Protein AF-A0A3C0DY31-F1 (afdb_monomer_lite)

Secondary structure (DSSP, 8-state):
----------------------------------------PPPPPP---------TT------TTTSS--EEEEEEEEE-S--TTPEEEEEEEETTEEEEEEEEE-BTTEEEEEEEEEESEEEEEE-GGGSSEEEEEE-TTS--

Structure (mmCIF, N/CA/C/O backbone):
data_AF-A0A3C0DY31-F1
#
_entry.id   AF-A0A3C0DY31-F1
#
loop_
_atom_site.group_PDB
_atom_site.id
_atom_site.type_symbol
_atom_site.label_atom_id
_atom_site.label_alt_id
_atom_site.label_comp_id
_atom_site.label_asym_id
_atom_site.label_entity_id
_atom_site.label_seq_id
_atom_site.pdbx_PDB_ins_code
_atom_site.Cartn_x
_atom_site.Cartn_y
_atom_site.Cartn_z
_atom_site.occupancy
_atom_site.B_iso_or_equiv
_atom_site.auth_seq_id
_atom_site.auth_comp_id
_atom_site.auth_asym_id
_atom_site.auth_atom_id
_atom_site.pdbx_PDB_model_num
ATOM 1 N N . MET A 1 1 ? -37.124 28.942 17.981 1.00 39.38 1 MET A N 1
ATOM 2 C CA . MET A 1 1 ? -37.074 30.365 17.569 1.00 39.38 1 MET A CA 1
ATOM 3 C C . MET A 1 1 ? -36.073 30.461 16.422 1.00 39.38 1 MET A C 1
ATOM 5 O O . MET A 1 1 ? -34.935 30.084 16.625 1.00 39.38 1 MET A O 1
ATOM 9 N N . LYS A 1 2 ? -36.588 30.524 15.188 1.00 40.25 2 LYS A N 1
ATOM 10 C CA . LYS A 1 2 ? -36.554 31.673 14.251 1.00 40.25 2 LYS A CA 1
ATOM 11 C C . LYS A 1 2 ? -35.273 31.722 13.375 1.00 40.25 2 LYS A C 1
ATOM 13 O O . LYS A 1 2 ? -34.203 32.040 13.865 1.00 40.25 2 LYS A O 1
ATOM 18 N N . HIS A 1 3 ? -35.505 31.353 12.103 1.00 37.03 3 HIS A N 1
ATOM 19 C CA . HIS A 1 3 ? -34.758 31.399 10.818 1.00 37.03 3 HIS A CA 1
ATOM 20 C C . HIS A 1 3 ? -33.985 32.713 10.517 1.00 37.03 3 HIS A C 1
ATOM 22 O O . HIS A 1 3 ? -34.090 33.607 11.356 1.00 37.03 3 HIS A O 1
ATOM 28 N N . PRO A 1 4 ? -33.375 32.960 9.314 1.00 54.97 4 PRO A N 1
ATOM 29 C CA . PRO A 1 4 ? -33.166 32.163 8.065 1.00 54.97 4 PRO A CA 1
ATOM 30 C C . PRO A 1 4 ? -31.700 32.219 7.516 1.00 54.97 4 PRO A C 1
ATOM 32 O O . PRO A 1 4 ? -30.879 32.960 8.035 1.00 54.97 4 PRO A O 1
ATOM 35 N N . MET A 1 5 ? -31.230 31.348 6.606 1.00 59.28 5 MET A N 1
ATOM 36 C CA . MET A 1 5 ? -31.379 31.337 5.126 1.00 59.28 5 MET A CA 1
ATOM 37 C C . MET A 1 5 ? -30.968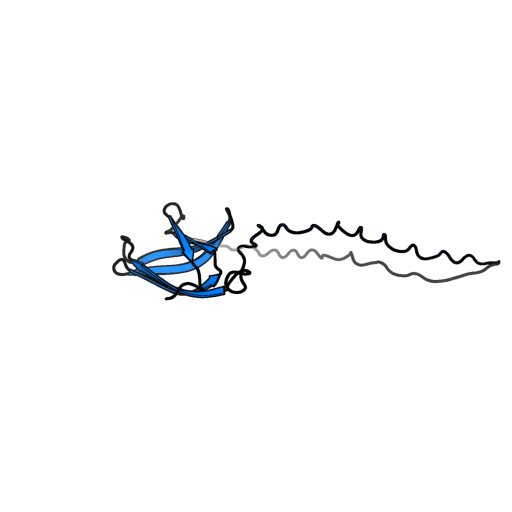 32.651 4.420 1.00 59.28 5 MET A C 1
ATOM 39 O O . MET A 1 5 ? -31.709 33.619 4.509 1.00 59.28 5 MET A O 1
ATOM 43 N N . ILE A 1 6 ? -29.820 32.655 3.717 1.00 53.06 6 ILE A N 1
ATOM 44 C CA . ILE A 1 6 ? -29.327 33.605 2.678 1.00 53.06 6 ILE A CA 1
ATOM 45 C C . ILE A 1 6 ? -27.892 33.133 2.331 1.00 53.06 6 ILE A C 1
ATOM 47 O O . ILE A 1 6 ? -27.148 32.800 3.241 1.00 53.06 6 ILE A O 1
ATOM 51 N N . TRP A 1 7 ? -27.383 33.038 1.103 1.00 45.66 7 TRP A N 1
ATOM 52 C CA . TRP A 1 7 ? -27.892 33.292 -0.241 1.00 45.66 7 TRP A CA 1
ATOM 53 C C . TRP A 1 7 ? -26.802 32.801 -1.210 1.00 45.66 7 TRP A C 1
ATOM 55 O O . TRP A 1 7 ? -25.616 33.054 -1.013 1.00 45.66 7 TRP A O 1
ATOM 65 N N . THR A 1 8 ? -27.213 32.060 -2.232 1.00 53.38 8 THR A N 1
ATOM 66 C CA . THR A 1 8 ? -26.451 31.753 -3.443 1.00 53.38 8 THR A CA 1
ATOM 67 C C . THR A 1 8 ? -25.826 33.012 -4.050 1.00 53.38 8 THR A C 1
ATOM 69 O O . THR A 1 8 ? -26.558 33.945 -4.367 1.00 53.38 8 THR A O 1
ATOM 72 N N . LEU A 1 9 ? -24.520 32.998 -4.337 1.00 50.38 9 LEU A N 1
ATOM 73 C CA . LEU A 1 9 ? -23.939 33.875 -5.355 1.00 50.38 9 LEU A CA 1
ATOM 74 C C . LEU A 1 9 ? -23.151 33.041 -6.372 1.00 50.38 9 LEU A C 1
ATOM 76 O O . LEU A 1 9 ? -22.074 32.522 -6.092 1.00 50.38 9 LEU A O 1
ATOM 80 N N . CYS A 1 10 ? -23.739 32.910 -7.560 1.00 44.28 10 CYS A N 1
ATOM 81 C CA . CYS A 1 10 ? -23.014 32.649 -8.794 1.00 44.28 10 CYS A CA 1
ATOM 82 C C . CYS A 1 10 ? -22.175 33.884 -9.133 1.00 44.28 10 CYS A C 1
ATOM 84 O O . CYS A 1 10 ? -22.738 34.970 -9.256 1.00 44.28 10 CYS A O 1
ATOM 86 N N . THR A 1 11 ? -20.886 33.697 -9.410 1.00 58.84 11 THR A N 1
ATOM 87 C CA . THR A 1 11 ? -20.130 34.629 -10.253 1.00 58.84 11 THR A CA 1
ATOM 88 C C . THR A 1 11 ? -19.335 33.814 -11.262 1.00 58.84 11 THR A C 1
ATOM 90 O O . THR A 1 11 ? -18.297 33.239 -10.946 1.00 58.84 11 THR A O 1
ATOM 93 N N . ALA A 1 12 ? -19.865 33.738 -12.481 1.00 52.62 12 ALA A N 1
ATOM 94 C CA . ALA A 1 12 ? -19.116 33.330 -13.656 1.00 52.62 12 ALA A CA 1
ATOM 95 C C . ALA A 1 12 ? -18.193 34.486 -14.073 1.00 52.62 12 ALA A C 1
ATOM 97 O O . ALA A 1 12 ? -18.655 35.616 -14.223 1.00 52.62 12 ALA A O 1
ATOM 98 N N . ALA A 1 13 ? -16.911 34.202 -14.295 1.00 54.75 13 ALA A N 1
ATOM 99 C CA . ALA A 1 13 ? -16.010 35.075 -15.036 1.00 54.75 13 ALA A CA 1
ATOM 100 C C . ALA A 1 13 ? -15.332 34.239 -16.126 1.00 54.75 13 ALA A C 1
ATOM 102 O O . ALA A 1 13 ? -14.708 33.214 -15.855 1.00 54.75 13 ALA A O 1
ATOM 103 N N . ALA A 1 14 ? -15.559 34.657 -17.367 1.00 52.50 14 ALA A N 1
ATOM 104 C CA . ALA A 1 14 ? -15.170 33.984 -18.591 1.00 52.50 14 ALA A CA 1
ATOM 105 C C . ALA A 1 14 ? -13.647 33.995 -18.798 1.00 52.50 14 ALA A C 1
ATOM 107 O O . ALA A 1 14 ? -13.015 35.047 -18.738 1.00 52.50 14 ALA A O 1
ATOM 108 N N . LEU A 1 15 ? -13.078 32.832 -19.124 1.00 51.72 15 LEU A N 1
ATOM 109 C CA . LEU A 1 15 ? -11.763 32.723 -19.751 1.00 51.72 15 LEU A CA 1
ATOM 110 C C . LEU A 1 15 ? -11.968 32.731 -21.268 1.00 51.72 15 LEU A C 1
ATOM 112 O O . LEU A 1 15 ? -12.360 31.727 -21.859 1.00 51.72 15 LEU A O 1
ATOM 116 N N . ALA A 1 16 ? -11.718 33.875 -21.895 1.00 57.09 16 ALA A N 1
ATOM 117 C CA . ALA A 1 16 ? -11.513 33.971 -23.330 1.00 57.09 16 ALA A CA 1
ATOM 118 C C . ALA A 1 16 ? -10.262 34.814 -23.594 1.00 57.09 16 ALA A C 1
ATOM 120 O O . ALA A 1 16 ? -9.984 35.755 -22.855 1.00 57.09 16 ALA A O 1
ATOM 121 N N . VAL A 1 17 ? -9.597 34.492 -24.707 1.00 53.91 17 VAL A N 1
ATOM 122 C CA . VAL A 1 17 ? -8.438 35.147 -25.341 1.00 53.91 17 VAL A CA 1
ATOM 123 C C . VAL A 1 17 ? -7.092 34.479 -25.031 1.00 53.91 17 VAL A C 1
ATOM 125 O O . VAL A 1 17 ? -6.509 34.644 -23.966 1.00 53.91 17 VAL A O 1
ATOM 128 N N . GLY A 1 18 ? -6.585 33.739 -26.027 1.00 35.16 18 GLY A N 1
ATOM 129 C CA . GLY A 1 18 ? -5.227 33.190 -26.012 1.00 35.16 18 GLY A CA 1
ATOM 130 C C . GLY A 1 18 ? -4.864 32.158 -27.090 1.00 35.16 18 GLY A C 1
ATOM 131 O O . GLY A 1 18 ? -3.845 31.498 -26.951 1.00 35.16 18 GLY A O 1
ATOM 132 N N . CYS A 1 19 ? -5.649 31.983 -28.155 1.00 50.78 19 CYS A N 1
ATOM 133 C CA . CYS A 1 19 ? -5.177 31.366 -29.400 1.00 50.78 19 CYS A CA 1
ATOM 134 C C . CYS A 1 19 ? -5.477 32.347 -30.528 1.00 50.78 19 CYS A C 1
ATOM 136 O O . CYS A 1 19 ? -6.634 32.575 -30.866 1.00 50.78 19 CYS A O 1
ATOM 138 N N . GLY A 1 20 ? -4.432 32.970 -31.061 1.00 35.00 20 GLY A N 1
ATOM 139 C CA . GLY A 1 20 ? -4.557 33.964 -32.114 1.00 35.00 20 GLY A CA 1
ATOM 140 C C . GLY A 1 20 ? -3.217 34.243 -32.772 1.00 35.00 20 GLY A C 1
ATOM 141 O O . GLY A 1 20 ? -2.668 35.318 -32.589 1.00 35.00 20 GLY A O 1
ATOM 142 N N . ASN A 1 21 ? -2.709 33.290 -33.557 1.00 46.94 21 ASN A N 1
ATOM 143 C CA . ASN A 1 21 ? -1.914 33.638 -34.734 1.00 46.94 21 ASN A CA 1
ATOM 144 C C . ASN A 1 21 ? -2.873 33.594 -35.928 1.00 46.94 21 ASN A C 1
ATOM 146 O O . ASN A 1 21 ? -2.983 32.588 -36.628 1.00 46.94 21 ASN A O 1
ATOM 150 N N . ALA A 1 22 ? -3.647 34.670 -36.079 1.00 40.47 22 ALA A N 1
ATOM 151 C CA . ALA A 1 22 ? -4.489 34.890 -37.240 1.00 40.47 22 ALA A CA 1
ATOM 152 C C . ALA A 1 22 ? -3.642 35.521 -38.350 1.00 40.47 22 ALA A C 1
ATOM 154 O O . ALA A 1 22 ? -2.997 36.548 -38.167 1.00 40.47 22 ALA A O 1
ATOM 155 N N . SER A 1 23 ? -3.638 34.831 -39.484 1.00 49.25 23 SER A N 1
ATOM 156 C CA . SER A 1 23 ? -3.155 35.282 -40.782 1.00 49.25 23 SER A CA 1
ATOM 157 C C . SER A 1 23 ? -3.966 36.486 -41.268 1.00 49.25 23 SER A C 1
ATOM 159 O O . SER A 1 23 ? -5.191 36.406 -41.310 1.00 49.25 23 SER A O 1
ATOM 161 N N . GLU A 1 24 ? -3.294 37.535 -41.744 1.00 37.56 24 GLU A N 1
ATOM 162 C CA . GLU A 1 24 ? -3.902 38.624 -42.519 1.00 37.56 24 GLU A CA 1
ATOM 163 C C . GLU A 1 24 ? -3.247 38.721 -43.913 1.00 37.56 24 GLU A C 1
ATOM 165 O O . GLU A 1 24 ? -2.029 38.827 -44.045 1.00 37.56 24 GLU A O 1
ATOM 170 N N . GLY A 1 25 ? -4.081 38.680 -44.958 1.00 33.09 25 GLY A N 1
ATOM 171 C CA . GLY A 1 25 ? -3.847 39.272 -46.289 1.00 33.09 25 GLY A CA 1
ATOM 172 C C . GLY A 1 25 ? -4.928 40.350 -46.507 1.00 33.09 25 GLY A C 1
ATOM 173 O O . GLY A 1 25 ? -5.955 40.288 -45.839 1.00 33.09 25 GLY A O 1
ATOM 174 N N . THR A 1 26 ? -4.843 41.378 -47.362 1.00 33.53 26 THR A N 1
ATOM 175 C CA . THR A 1 26 ? -4.153 41.593 -48.653 1.00 33.53 26 THR A CA 1
ATOM 176 C C . THR A 1 26 ? -4.281 43.090 -49.057 1.00 33.53 26 THR A C 1
ATOM 178 O O . THR A 1 26 ? -5.229 43.733 -48.605 1.00 33.53 26 THR A O 1
ATOM 181 N N . SER A 1 27 ? -3.449 43.561 -50.022 1.00 32.97 27 SER A N 1
ATOM 182 C CA . SER A 1 27 ? -3.601 44.704 -50.995 1.00 32.97 27 SER A CA 1
ATOM 183 C C . SER A 1 27 ? -2.665 45.917 -50.731 1.00 32.97 27 SER A C 1
ATOM 185 O O . SER A 1 27 ? -2.649 46.391 -49.608 1.00 32.97 27 SER A O 1
ATOM 187 N N . SER A 1 28 ? -1.873 46.543 -51.630 1.00 33.81 28 SER A N 1
ATOM 188 C CA . SER A 1 28 ? -1.673 46.517 -53.099 1.00 33.81 28 SER A CA 1
ATOM 189 C C . SER A 1 28 ? -0.324 47.170 -53.533 1.00 33.81 28 SER A C 1
ATOM 191 O O . SER A 1 28 ? 0.144 48.102 -52.893 1.00 33.81 28 SER A O 1
ATOM 193 N N . SER A 1 29 ? 0.211 46.697 -54.678 1.00 30.33 29 SER A N 1
ATOM 194 C CA . SER A 1 29 ? 1.092 47.306 -55.723 1.00 30.33 29 SER A CA 1
ATOM 195 C C . SER A 1 29 ? 2.451 47.994 -55.421 1.00 30.33 29 SER A C 1
ATOM 197 O O . SER A 1 29 ? 2.470 49.117 -54.932 1.00 30.33 29 SER A O 1
ATOM 199 N N . ALA A 1 30 ? 3.559 47.405 -55.925 1.00 31.16 30 ALA A N 1
ATOM 200 C CA . ALA A 1 30 ? 4.419 47.885 -57.048 1.00 31.16 30 ALA A CA 1
ATOM 201 C C . ALA A 1 30 ? 5.915 47.444 -56.941 1.00 31.16 30 ALA A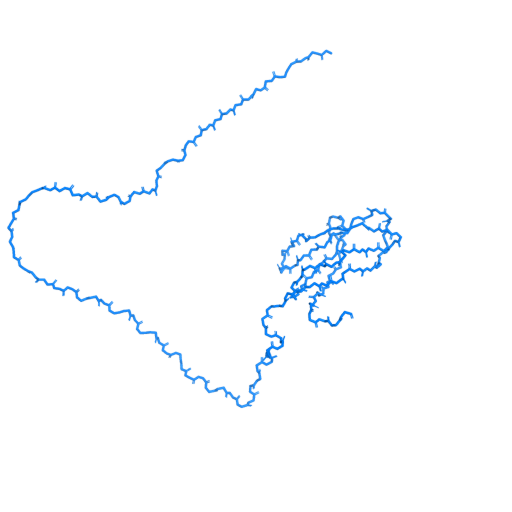 C 1
ATOM 203 O O . ALA A 1 30 ? 6.571 47.793 -55.972 1.00 31.16 30 ALA A O 1
ATOM 204 N N . THR A 1 31 ? 6.416 46.731 -57.978 1.00 30.67 31 THR A N 1
ATOM 205 C CA . THR A 1 31 ? 7.772 46.770 -58.632 1.00 30.67 31 THR A CA 1
ATOM 206 C C . THR A 1 31 ? 9.049 46.656 -57.738 1.00 30.67 31 THR A C 1
ATOM 208 O O . THR A 1 31 ? 9.199 47.444 -56.825 1.00 30.67 31 THR A O 1
ATOM 211 N N . SER A 1 32 ? 10.104 45.823 -57.896 1.00 34.03 32 SER A N 1
ATOM 212 C CA . SER A 1 32 ? 10.707 44.976 -58.959 1.00 34.03 32 SER A CA 1
ATOM 213 C C . SER A 1 32 ? 11.929 44.145 -58.440 1.00 34.03 32 SER A C 1
ATOM 215 O O . SER A 1 32 ? 12.759 44.726 -57.753 1.00 34.03 32 SER A O 1
ATOM 217 N N . LYS A 1 33 ? 12.107 42.889 -58.926 1.00 34.78 33 LYS A N 1
ATOM 218 C CA . LYS A 1 33 ? 13.365 42.088 -59.183 1.00 34.78 33 LYS A CA 1
ATOM 219 C C . LYS A 1 33 ? 14.329 41.687 -58.007 1.00 34.78 33 LYS A C 1
ATOM 221 O O . LYS A 1 33 ? 14.354 42.361 -56.993 1.00 34.78 33 LYS A O 1
ATOM 226 N N . PRO A 1 34 ? 15.232 40.677 -58.164 1.00 42.31 34 PRO A N 1
ATOM 227 C CA . PRO A 1 34 ? 15.022 39.219 -58.086 1.00 42.31 34 PRO A CA 1
ATOM 228 C C . PRO A 1 34 ? 15.818 38.487 -56.961 1.00 42.31 34 PRO A C 1
ATOM 230 O O . PRO A 1 34 ? 16.808 38.991 -56.452 1.00 42.31 34 PRO A O 1
ATOM 233 N N . ALA A 1 35 ? 15.398 37.242 -56.687 1.00 40.41 35 ALA A N 1
ATOM 234 C CA . ALA A 1 35 ? 16.142 36.052 -56.226 1.00 40.41 35 ALA A CA 1
ATOM 235 C C . ALA A 1 35 ? 17.310 36.178 -55.219 1.00 40.41 35 ALA A C 1
ATOM 237 O O . ALA A 1 35 ? 18.387 36.650 -55.560 1.00 40.41 35 ALA A O 1
ATOM 238 N N . THR A 1 36 ? 17.184 35.504 -54.068 1.00 30.66 36 THR A N 1
ATOM 239 C CA . THR A 1 36 ? 18.240 34.624 -53.522 1.00 30.66 36 THR A CA 1
ATOM 240 C C . THR A 1 36 ? 17.589 33.553 -52.643 1.00 30.66 36 THR A C 1
ATOM 242 O O . THR A 1 36 ? 16.905 33.853 -51.670 1.00 30.66 36 THR A O 1
ATOM 245 N N . SER A 1 37 ? 17.768 32.289 -53.019 1.00 44.84 37 SER A N 1
ATOM 246 C CA . SER A 1 37 ? 17.385 31.117 -52.236 1.00 44.84 37 SER A CA 1
ATOM 247 C C . SER A 1 37 ? 18.313 30.976 -51.030 1.00 44.84 37 SER A C 1
ATOM 249 O O . SER A 1 37 ? 19.479 30.612 -51.189 1.00 44.84 37 SER A O 1
ATOM 251 N N . THR A 1 38 ? 17.811 31.235 -49.825 1.00 35.41 38 THR A N 1
ATOM 252 C CA . THR A 1 38 ? 18.547 30.919 -48.597 1.00 35.41 38 THR A CA 1
ATOM 253 C C . THR A 1 38 ? 18.432 29.423 -48.329 1.00 35.41 38 THR A C 1
ATOM 255 O O . THR A 1 38 ? 17.345 28.898 -48.086 1.00 35.41 38 THR A O 1
ATOM 258 N N . ALA A 1 39 ? 19.565 28.727 -48.412 1.00 45.38 39 ALA A N 1
ATOM 259 C CA . ALA A 1 39 ? 19.689 27.325 -48.057 1.00 45.38 39 ALA A CA 1
ATOM 260 C C . ALA A 1 39 ? 19.264 27.104 -46.595 1.00 45.38 39 ALA A C 1
ATOM 262 O O . ALA A 1 39 ? 19.712 27.800 -45.684 1.00 45.38 39 ALA A O 1
ATOM 263 N N . LYS A 1 40 ? 18.397 26.110 -46.381 1.00 43.19 40 LYS A N 1
ATOM 264 C CA . LYS A 1 40 ? 18.037 25.594 -45.060 1.00 43.19 40 LYS A CA 1
ATOM 265 C C . LYS A 1 40 ? 19.306 25.056 -44.397 1.00 43.19 40 LYS A C 1
ATOM 267 O O . LYS A 1 40 ? 19.870 24.074 -44.871 1.00 43.19 40 LYS A O 1
ATOM 272 N N . ALA A 1 41 ? 19.745 25.706 -43.322 1.00 44.81 41 ALA A N 1
ATOM 273 C CA . ALA A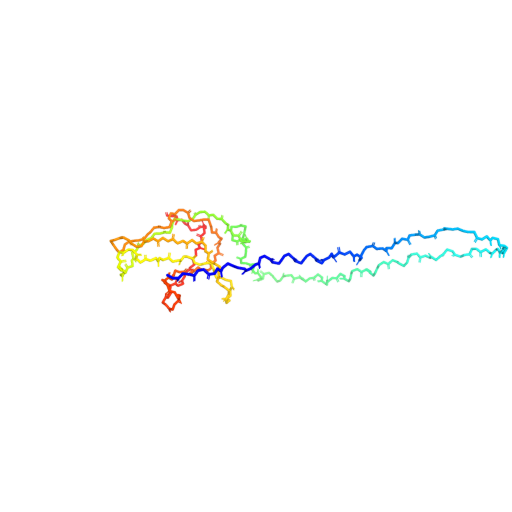 1 41 ? 20.848 25.230 -42.501 1.00 44.81 41 ALA A CA 1
ATOM 274 C C . ALA A 1 41 ? 20.523 23.822 -41.977 1.00 44.81 41 ALA A C 1
ATOM 276 O O . ALA A 1 41 ? 19.505 23.600 -41.317 1.00 44.81 41 ALA A O 1
ATOM 277 N N . SER A 1 42 ? 21.370 22.863 -42.334 1.00 53.38 42 SER A N 1
ATOM 278 C CA . SER A 1 42 ? 21.362 21.499 -41.819 1.00 53.38 42 SER A CA 1
ATOM 279 C C . SER A 1 42 ? 21.595 21.507 -40.308 1.00 53.38 42 SER A C 1
ATOM 281 O O . SER A 1 42 ? 22.481 22.206 -39.818 1.00 53.38 42 SER A O 1
ATOM 283 N N . ALA A 1 43 ? 20.791 20.727 -39.580 1.00 62.25 43 ALA A N 1
ATOM 284 C CA . ALA A 1 43 ? 20.951 20.508 -38.146 1.00 62.25 43 ALA A CA 1
ATOM 285 C C . ALA A 1 43 ? 22.382 20.024 -37.823 1.00 62.25 43 ALA A C 1
ATOM 287 O O . ALA A 1 43 ? 22.949 19.278 -38.629 1.00 62.25 43 ALA A O 1
ATOM 288 N N . PRO A 1 44 ? 22.975 20.413 -36.677 1.00 50.03 44 PRO A N 1
ATOM 289 C CA . PRO A 1 44 ? 24.295 19.932 -36.286 1.00 50.03 44 PRO A CA 1
ATOM 290 C C . PRO A 1 44 ? 24.299 18.404 -36.223 1.00 50.03 44 PRO A C 1
ATOM 292 O O . PRO A 1 44 ? 23.410 17.800 -35.621 1.00 50.03 44 PRO A O 1
ATOM 295 N N . ALA A 1 45 ? 25.294 17.785 -36.858 1.00 59.31 45 ALA A N 1
ATOM 296 C CA . ALA A 1 45 ? 25.522 16.354 -36.755 1.00 59.31 45 ALA A CA 1
ATOM 297 C C . ALA A 1 45 ? 25.692 15.986 -35.276 1.00 59.31 45 ALA A C 1
ATOM 299 O O . ALA A 1 45 ? 26.515 16.584 -34.580 1.00 59.31 45 ALA A O 1
ATOM 300 N N . ALA A 1 46 ? 24.906 15.018 -34.800 1.00 61.75 46 ALA A N 1
ATOM 301 C CA . ALA A 1 46 ? 25.092 14.444 -33.478 1.00 61.75 46 ALA A CA 1
ATOM 302 C C . ALA A 1 46 ? 26.546 13.969 -33.360 1.00 61.75 46 ALA A C 1
ATOM 304 O O . ALA A 1 46 ? 26.992 13.121 -34.136 1.00 61.75 46 ALA A O 1
ATOM 305 N N . SER A 1 47 ? 27.297 14.546 -32.424 1.00 62.41 47 SER A N 1
ATOM 306 C CA . SER A 1 47 ? 28.629 14.067 -32.075 1.00 62.41 47 SER A CA 1
ATOM 307 C C . SER A 1 47 ? 28.508 12.599 -31.679 1.00 62.41 47 SER A C 1
ATOM 309 O O . SER A 1 47 ? 27.876 12.286 -30.669 1.00 62.41 47 SER A O 1
ATOM 311 N N . GLN A 1 48 ? 29.065 11.701 -32.492 1.00 66.25 48 GLN A N 1
ATOM 312 C CA . GLN A 1 48 ? 29.144 10.287 -32.154 1.00 66.25 48 GLN A CA 1
ATOM 313 C C . GLN A 1 48 ? 29.972 10.171 -30.875 1.00 66.25 48 GLN A C 1
ATOM 315 O O . GLN A 1 48 ? 31.141 10.559 -30.843 1.00 66.25 48 GLN A O 1
ATOM 320 N N . GLN A 1 49 ? 29.334 9.706 -29.802 1.00 69.00 49 GLN A N 1
ATOM 321 C CA . GLN A 1 49 ? 30.026 9.350 -28.572 1.00 69.00 49 GLN A CA 1
ATOM 322 C C . GLN A 1 49 ? 31.089 8.299 -28.940 1.00 69.00 49 GLN A C 1
ATOM 324 O O . GLN A 1 49 ? 30.770 7.392 -29.713 1.00 69.00 49 GLN A O 1
ATOM 329 N N . PRO A 1 50 ? 32.345 8.428 -28.474 1.00 69.62 50 PRO A N 1
ATOM 330 C CA . PRO A 1 50 ? 33.394 7.475 -28.820 1.00 69.62 50 PRO A CA 1
ATOM 331 C C . PRO A 1 50 ? 32.958 6.059 -28.439 1.00 69.62 50 PRO A C 1
ATOM 333 O O . PRO A 1 50 ? 32.360 5.866 -27.379 1.00 69.62 50 PRO A O 1
ATOM 336 N N . ASP A 1 51 ? 33.250 5.092 -29.309 1.00 73.88 51 ASP A N 1
ATOM 337 C CA . ASP A 1 51 ? 32.982 3.679 -29.050 1.00 73.88 51 ASP A CA 1
ATOM 338 C C . ASP A 1 51 ? 33.790 3.247 -27.820 1.00 73.88 51 ASP A C 1
ATOM 340 O O . ASP A 1 51 ? 35.023 3.188 -27.839 1.00 73.88 51 ASP A O 1
ATOM 344 N N . VAL A 1 52 ? 33.098 3.062 -26.697 1.00 77.06 52 VAL A N 1
ATOM 345 C CA . VAL A 1 52 ? 33.732 2.671 -25.442 1.00 77.06 52 VAL A CA 1
ATOM 346 C C . VAL A 1 52 ? 33.883 1.160 -25.480 1.00 77.06 52 VAL A C 1
ATOM 348 O O . VAL A 1 52 ? 32.920 0.434 -25.235 1.00 77.06 52 VAL A O 1
ATOM 351 N N . THR A 1 53 ? 35.098 0.676 -25.746 1.00 84.56 53 THR A N 1
ATOM 352 C CA . THR A 1 53 ? 35.413 -0.752 -25.635 1.00 84.56 53 THR A CA 1
ATOM 353 C C . THR A 1 53 ? 35.140 -1.224 -24.207 1.00 84.56 53 THR A C 1
ATOM 355 O O . THR A 1 53 ? 35.911 -0.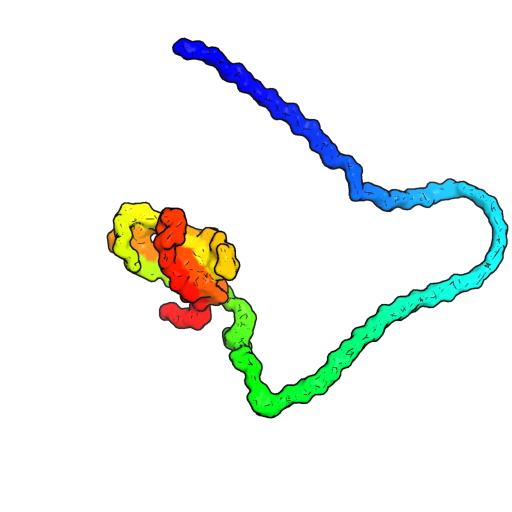958 -23.280 1.00 84.56 53 THR A O 1
ATOM 358 N N . VAL A 1 54 ? 34.026 -1.929 -24.018 1.00 84.19 54 VAL A N 1
ATOM 359 C CA . VAL A 1 54 ? 33.640 -2.498 -22.727 1.00 84.19 54 VAL A CA 1
ATOM 360 C C . VAL A 1 54 ? 34.657 -3.575 -22.343 1.00 84.19 54 VAL A C 1
ATOM 362 O O . VAL A 1 54 ? 34.939 -4.497 -23.106 1.00 84.19 54 VAL A O 1
ATOM 365 N N . SER A 1 55 ? 35.241 -3.452 -21.149 1.00 87.19 55 SER A N 1
ATOM 366 C CA . SER A 1 55 ? 36.209 -4.421 -20.626 1.00 87.19 55 SER A CA 1
ATOM 367 C C . SER A 1 55 ? 35.618 -5.831 -20.576 1.00 87.19 55 SER A C 1
ATOM 369 O O . SER A 1 55 ? 34.490 -6.015 -20.125 1.00 87.19 55 SER A O 1
ATOM 371 N N . ALA A 1 56 ? 36.421 -6.850 -20.892 1.00 87.50 56 ALA A N 1
ATOM 372 C CA . ALA A 1 56 ? 36.037 -8.257 -20.734 1.00 87.50 56 ALA A CA 1
ATOM 373 C C . ALA A 1 56 ? 35.670 -8.647 -19.282 1.00 87.50 56 ALA A C 1
ATOM 375 O O . ALA A 1 56 ? 35.094 -9.708 -19.045 1.00 87.50 56 ALA A O 1
ATOM 376 N N . LYS A 1 57 ? 36.008 -7.802 -18.297 1.00 89.50 57 LYS A N 1
ATOM 377 C CA . LYS A 1 57 ? 35.645 -7.984 -16.882 1.00 89.50 57 LYS A CA 1
ATOM 378 C C . LYS A 1 57 ? 34.302 -7.350 -16.503 1.00 89.50 57 LYS A C 1
ATOM 380 O O . LYS A 1 57 ? 33.851 -7.555 -15.379 1.00 89.50 57 LYS A O 1
ATOM 385 N N . TRP A 1 58 ? 33.686 -6.568 -17.386 1.00 88.44 58 TRP A N 1
ATOM 386 C CA . TRP A 1 58 ? 32.410 -5.916 -17.106 1.00 88.44 58 TRP A CA 1
ATOM 387 C C . TRP A 1 58 ? 31.270 -6.939 -17.018 1.00 88.44 58 TRP A C 1
ATOM 389 O O . TRP A 1 58 ? 31.232 -7.924 -17.759 1.00 88.44 58 TRP A O 1
ATOM 399 N N . LYS A 1 59 ? 30.338 -6.701 -16.092 1.00 87.88 59 LYS A N 1
ATOM 400 C CA . LYS A 1 59 ? 29.112 -7.480 -15.904 1.00 87.88 59 LYS A CA 1
ATOM 401 C C . LYS A 1 59 ? 27.954 -6.495 -15.754 1.00 87.88 59 LYS A C 1
ATOM 403 O O . LYS A 1 59 ? 27.999 -5.670 -14.850 1.00 87.88 59 LYS A O 1
ATOM 408 N N . ASP A 1 60 ? 26.940 -6.614 -16.610 1.00 87.44 60 ASP A N 1
ATOM 409 C CA . ASP A 1 60 ? 25.718 -5.791 -16.564 1.00 87.44 60 ASP A CA 1
ATOM 410 C C . ASP A 1 60 ? 24.949 -6.003 -15.247 1.00 87.44 60 ASP A C 1
ATOM 412 O O . ASP A 1 60 ? 24.331 -5.096 -14.707 1.00 87.44 60 ASP A O 1
ATOM 416 N N . GLY A 1 61 ? 24.968 -7.230 -14.707 1.00 89.62 61 GLY A N 1
ATOM 417 C CA . GLY A 1 61 ? 24.134 -7.623 -13.559 1.00 89.62 61 GLY A CA 1
ATOM 418 C C . GLY A 1 61 ? 22.630 -7.671 -13.877 1.00 89.62 61 GLY A C 1
ATOM 419 O O . GLY A 1 61 ? 21.860 -8.274 -13.128 1.00 89.62 61 GLY A O 1
ATOM 420 N N . VAL A 1 62 ? 22.218 -7.100 -15.010 1.00 90.62 62 VAL A N 1
ATOM 421 C CA . VAL A 1 62 ? 20.859 -7.122 -15.544 1.00 90.62 62 VAL A CA 1
ATOM 422 C C . VAL A 1 62 ? 20.698 -8.283 -16.527 1.00 90.62 62 VAL A C 1
ATOM 424 O O . VAL A 1 62 ? 21.453 -8.429 -17.486 1.00 90.62 62 VAL A O 1
ATOM 427 N N . THR A 1 63 ? 19.697 -9.119 -16.289 1.00 90.19 63 THR A N 1
ATOM 428 C CA . THR A 1 63 ? 19.250 -10.213 -17.156 1.00 90.19 63 THR A CA 1
ATOM 429 C C . THR A 1 63 ? 17.826 -9.927 -17.621 1.00 90.19 63 THR A C 1
ATOM 431 O O . THR A 1 63 ? 17.138 -9.091 -17.043 1.00 90.19 63 THR A O 1
ATOM 434 N N . ASP A 1 64 ? 17.324 -10.643 -18.626 1.00 87.12 64 ASP A N 1
ATOM 435 C CA . ASP A 1 64 ? 15.928 -10.472 -19.066 1.00 87.12 64 ASP A CA 1
ATOM 436 C C . ASP A 1 64 ? 14.909 -10.767 -17.949 1.00 87.12 64 ASP A C 1
ATOM 438 O O . ASP A 1 64 ? 13.816 -10.196 -17.925 1.00 87.12 64 ASP A O 1
ATOM 442 N N . ALA A 1 65 ? 15.292 -11.601 -16.975 1.00 83.75 65 ALA A N 1
ATOM 443 C CA . ALA A 1 65 ? 14.473 -11.906 -15.809 1.00 83.75 65 ALA A CA 1
ATOM 444 C C . ALA A 1 65 ? 14.325 -10.704 -14.859 1.00 83.75 65 ALA A C 1
ATOM 446 O O . ALA A 1 65 ? 13.218 -10.444 -14.396 1.00 83.75 65 ALA A O 1
ATOM 447 N N . ASN A 1 66 ? 15.398 -9.945 -14.592 1.00 85.50 66 ASN A N 1
ATOM 448 C CA . ASN A 1 66 ? 15.367 -8.819 -13.644 1.00 85.50 66 ASN A CA 1
ATOM 449 C C . ASN A 1 66 ? 15.239 -7.434 -14.310 1.00 85.50 66 ASN A C 1
ATOM 451 O O . ASN A 1 66 ? 15.103 -6.432 -13.608 1.00 85.50 66 ASN A O 1
ATOM 455 N N . ARG A 1 67 ? 15.273 -7.370 -15.647 1.00 88.75 67 ARG A N 1
ATOM 456 C CA . ARG A 1 67 ? 15.187 -6.127 -16.417 1.00 88.75 67 ARG A CA 1
ATOM 457 C C . ARG A 1 67 ? 13.831 -5.447 -16.235 1.00 88.75 67 ARG A C 1
ATOM 459 O O . ARG A 1 67 ? 12.781 -6.070 -16.394 1.00 88.75 67 ARG A O 1
ATOM 466 N N . GLY A 1 68 ? 13.893 -4.135 -16.016 1.00 88.25 68 GLY A N 1
ATOM 467 C CA . GLY A 1 68 ? 12.729 -3.263 -15.916 1.00 88.25 68 GLY A CA 1
ATOM 468 C C . GLY A 1 68 ? 12.000 -3.377 -14.583 1.00 88.25 68 GLY A C 1
ATOM 469 O O . GLY A 1 68 ? 12.418 -4.096 -13.673 1.00 88.25 68 GLY A O 1
ATOM 470 N N . ASP A 1 69 ? 10.906 -2.631 -14.490 1.00 87.81 69 ASP A N 1
ATOM 471 C CA . ASP A 1 69 ? 9.952 -2.797 -13.408 1.00 87.81 69 ASP A CA 1
ATOM 472 C C . ASP A 1 69 ? 8.982 -3.937 -13.736 1.00 87.81 69 ASP A C 1
ATOM 474 O O . ASP A 1 69 ? 8.670 -4.201 -14.904 1.00 87.81 69 ASP A O 1
ATOM 478 N N . LYS A 1 70 ? 8.560 -4.657 -12.705 1.00 88.44 70 LYS A N 1
ATOM 479 C CA . LYS A 1 70 ? 7.742 -5.863 -12.824 1.00 88.44 70 LYS A CA 1
ATOM 480 C C . LYS A 1 70 ? 6.470 -5.640 -12.045 1.00 88.44 70 LYS A C 1
ATOM 482 O O . LYS A 1 70 ? 6.539 -5.267 -10.880 1.00 88.44 70 LYS A O 1
ATOM 487 N N . THR A 1 71 ? 5.335 -5.884 -12.690 1.00 92.88 71 THR A N 1
ATOM 488 C CA . THR A 1 71 ? 4.008 -5.738 -12.097 1.00 92.88 71 THR A CA 1
ATOM 489 C C . THR A 1 71 ? 3.335 -7.098 -11.966 1.00 92.88 71 THR A C 1
ATOM 491 O O . THR A 1 71 ? 3.543 -7.995 -12.786 1.00 92.88 71 THR A O 1
ATOM 494 N N . GLY A 1 72 ? 2.525 -7.273 -10.929 1.00 94.12 72 GLY A N 1
ATOM 495 C CA . GLY A 1 72 ? 1.782 -8.508 -10.711 1.00 94.12 72 GLY A CA 1
ATOM 496 C C . GLY A 1 72 ? 0.886 -8.435 -9.486 1.00 94.12 72 GLY A C 1
ATOM 497 O O . GLY A 1 72 ? 0.853 -7.428 -8.782 1.00 94.12 72 GLY A O 1
ATOM 498 N N . LYS A 1 73 ? 0.128 -9.505 -9.244 1.00 94.31 73 LYS A N 1
ATOM 499 C CA . LYS A 1 73 ? -0.729 -9.610 -8.060 1.00 94.31 73 LYS A CA 1
ATOM 500 C C . LYS A 1 73 ? 0.004 -10.347 -6.946 1.00 94.31 73 LYS A C 1
ATOM 502 O O . LYS A 1 73 ? 0.571 -11.408 -7.191 1.00 94.31 73 LYS A O 1
ATOM 507 N N . VAL A 1 74 ? -0.029 -9.786 -5.741 1.00 95.19 74 VAL A N 1
ATOM 508 C CA . VAL A 1 74 ? 0.557 -10.371 -4.530 1.00 95.19 74 VAL A CA 1
ATOM 509 C C . VAL A 1 74 ? -0.525 -10.490 -3.465 1.00 95.19 74 VAL A C 1
ATOM 511 O O . VAL A 1 74 ? -1.305 -9.557 -3.250 1.00 95.19 74 VAL A O 1
ATOM 514 N N . ARG A 1 75 ? -0.579 -11.636 -2.778 1.00 95.25 75 ARG A N 1
ATOM 515 C CA . ARG A 1 75 ? -1.478 -11.821 -1.636 1.00 95.25 75 ARG A CA 1
ATOM 516 C C . ARG A 1 75 ? -0.853 -11.229 -0.377 1.00 95.25 75 ARG A C 1
ATOM 518 O O . ARG A 1 75 ? 0.091 -11.799 0.161 1.00 95.25 75 ARG A O 1
ATOM 525 N N . LEU A 1 76 ? -1.421 -10.139 0.137 1.00 96.00 76 LEU A N 1
ATOM 526 C CA . LEU A 1 76 ? -0.952 -9.516 1.377 1.00 96.00 76 LEU A CA 1
ATOM 527 C C . LEU A 1 76 ? -1.904 -9.811 2.540 1.00 96.00 76 LEU A C 1
ATOM 529 O O . LEU A 1 76 ? -3.004 -9.267 2.630 1.00 96.00 76 LEU A O 1
ATOM 533 N N . GLN A 1 77 ? -1.450 -10.655 3.461 1.00 96.50 77 GLN A N 1
ATOM 534 C CA . GLN A 1 77 ? -2.174 -11.015 4.678 1.00 96.50 77 GLN A CA 1
ATOM 535 C C . GLN A 1 77 ? -1.193 -11.295 5.814 1.00 96.50 77 GLN A C 1
ATOM 537 O O . GLN A 1 77 ? -0.022 -11.595 5.578 1.00 96.50 77 GLN A O 1
ATOM 542 N N . GLY A 1 78 ? -1.666 -11.225 7.051 1.00 96.00 78 GLY A N 1
ATOM 543 C CA . GLY A 1 78 ? -0.820 -11.501 8.203 1.00 96.00 78 GLY A CA 1
ATOM 544 C C . GLY A 1 78 ? -1.517 -11.253 9.526 1.00 96.00 78 GLY A C 1
ATOM 545 O O . GLY A 1 78 ? -2.741 -11.138 9.601 1.00 96.00 78 GLY A O 1
ATOM 546 N N . THR A 1 79 ? -0.713 -11.167 10.582 1.00 96.62 79 THR A N 1
ATOM 547 C CA . THR A 1 79 ? -1.180 -10.900 11.944 1.00 96.62 79 THR A CA 1
ATOM 548 C C . THR A 1 79 ? -0.512 -9.665 12.528 1.00 96.62 79 THR A C 1
ATOM 550 O O . THR A 1 79 ? 0.676 -9.437 12.311 1.00 96.62 79 THR A O 1
ATOM 553 N N . VAL A 1 80 ? -1.260 -8.894 13.312 1.00 93.69 80 VAL A N 1
ATOM 554 C CA . VAL A 1 80 ? -0.791 -7.702 14.018 1.00 93.69 80 VAL A CA 1
ATOM 555 C C . VAL A 1 80 ? -1.457 -7.632 15.400 1.00 93.69 80 VAL A C 1
ATOM 557 O O . VAL A 1 80 ? -2.662 -7.872 15.503 1.00 93.69 80 VAL A O 1
ATOM 560 N N . PRO A 1 81 ? -0.729 -7.280 16.476 1.00 92.75 81 PRO A N 1
ATOM 561 C CA . PRO A 1 81 ? -1.304 -7.140 17.813 1.00 92.75 81 PRO A CA 1
ATOM 562 C C . PRO A 1 81 ? -2.101 -5.828 17.940 1.00 92.75 81 PRO A C 1
ATOM 564 O O . PRO A 1 81 ? -1.721 -4.916 18.670 1.00 92.75 81 PRO A O 1
ATOM 567 N N . ALA A 1 82 ? -3.205 -5.721 17.202 1.00 91.88 82 ALA A N 1
ATOM 568 C CA . ALA A 1 82 ? -4.124 -4.587 17.221 1.00 91.88 82 ALA A CA 1
ATOM 569 C C . ALA A 1 82 ? -5.545 -5.032 17.596 1.00 91.88 82 ALA A C 1
ATOM 571 O O . ALA A 1 82 ? -5.906 -6.204 17.475 1.00 91.88 82 ALA A O 1
ATOM 572 N N . ALA A 1 83 ? -6.352 -4.085 18.074 1.00 94.88 83 ALA A N 1
ATOM 573 C CA . ALA A 1 83 ? -7.739 -4.344 18.433 1.00 94.88 83 ALA A CA 1
ATOM 574 C C . ALA A 1 83 ? -8.603 -4.605 17.187 1.00 94.88 83 ALA A C 1
ATOM 576 O O . ALA A 1 83 ? -8.316 -4.131 16.086 1.00 94.88 83 ALA A O 1
ATOM 577 N N . ASN A 1 84 ? -9.707 -5.332 17.370 1.00 97.06 84 ASN A N 1
ATOM 578 C CA . ASN A 1 84 ? -10.669 -5.546 16.293 1.00 97.06 84 ASN A CA 1
ATOM 579 C C . ASN A 1 84 ? -11.240 -4.210 15.805 1.00 97.06 84 ASN A C 1
ATOM 581 O O . ASN A 1 84 ? -11.606 -3.343 16.598 1.00 97.06 84 ASN A O 1
ATOM 585 N N . GLY A 1 85 ? -11.334 -4.065 14.486 1.00 95.88 85 GLY A N 1
ATOM 586 C CA . GLY A 1 85 ? -11.797 -2.842 13.839 1.00 95.88 85 GLY A CA 1
ATOM 587 C C . GLY A 1 85 ? -10.716 -1.781 13.626 1.00 95.88 85 GLY A C 1
ATOM 588 O O . GLY A 1 85 ? -11.013 -0.800 12.946 1.00 95.88 85 GLY A O 1
ATOM 589 N N . THR A 1 86 ? -9.484 -1.973 14.122 1.00 95.12 86 THR A N 1
ATOM 590 C CA . THR A 1 86 ? -8.343 -1.133 13.724 1.00 95.12 86 THR A CA 1
ATOM 591 C C . THR A 1 86 ? -8.189 -1.179 12.207 1.00 95.12 86 THR A C 1
ATOM 593 O O . THR A 1 86 ? -8.146 -2.261 11.620 1.00 95.12 86 THR A O 1
ATOM 596 N N . VAL A 1 87 ? -8.118 -0.008 11.576 1.00 96.56 87 VAL A N 1
ATOM 597 C CA . VAL A 1 87 ? -7.888 0.104 10.136 1.00 96.56 87 VAL A CA 1
ATOM 598 C C . VAL A 1 87 ? -6.385 0.093 9.880 1.00 96.56 87 VAL A C 1
ATOM 600 O O . VAL A 1 87 ? -5.633 0.849 10.499 1.00 96.56 87 VAL A O 1
ATOM 603 N N . LEU A 1 88 ? -5.960 -0.788 8.981 1.00 96.94 88 LEU A N 1
ATOM 604 C CA . LEU A 1 88 ? -4.631 -0.768 8.393 1.00 96.94 88 LEU A CA 1
ATOM 605 C C . LEU A 1 88 ? -4.724 -0.186 6.994 1.00 96.94 88 LEU A C 1
ATOM 607 O O . LEU A 1 88 ? -5.581 -0.585 6.210 1.00 96.94 88 LEU A O 1
ATOM 611 N N . PHE A 1 89 ? -3.802 0.709 6.688 1.00 97.06 89 PHE A N 1
ATOM 612 C CA . PHE A 1 89 ? -3.633 1.311 5.380 1.00 97.06 89 PHE A CA 1
ATOM 613 C C . PHE A 1 89 ? -2.365 0.765 4.741 1.00 97.06 89 PHE A C 1
ATOM 615 O O . PHE A 1 89 ? -1.318 0.699 5.394 1.00 97.06 89 PHE A O 1
ATOM 622 N N . LEU A 1 90 ? -2.477 0.391 3.472 1.00 97.62 90 LEU A N 1
ATOM 623 C CA . LEU A 1 90 ? -1.353 0.039 2.623 1.00 97.62 90 LEU A CA 1
ATOM 624 C C . LEU A 1 90 ? -0.973 1.258 1.789 1.00 97.62 90 LEU A C 1
ATOM 626 O O . LEU A 1 90 ? -1.802 1.797 1.056 1.00 97.62 90 LEU A O 1
ATOM 630 N N . TYR A 1 91 ? 0.284 1.667 1.891 1.00 96.81 91 TYR A N 1
ATOM 631 C CA . TYR A 1 91 ? 0.864 2.727 1.084 1.00 96.81 91 TYR A CA 1
ATOM 632 C C . TYR A 1 91 ? 1.966 2.177 0.192 1.00 96.81 91 TYR A C 1
ATOM 634 O O . TYR A 1 91 ? 2.758 1.336 0.616 1.00 96.81 91 TYR A O 1
ATOM 642 N N . GLU A 1 92 ? 2.057 2.726 -1.006 1.00 96.12 92 GLU A N 1
ATOM 643 C CA . GLU A 1 92 ? 3.243 2.656 -1.844 1.00 96.12 92 GLU A CA 1
ATOM 644 C C . GLU A 1 92 ? 4.175 3.816 -1.490 1.00 96.12 92 GLU A C 1
ATOM 646 O O . GLU A 1 92 ? 3.712 4.924 -1.185 1.00 96.12 92 GLU A O 1
ATOM 651 N N . THR A 1 93 ? 5.482 3.563 -1.496 1.00 95.25 93 THR A N 1
ATOM 652 C CA . THR A 1 93 ? 6.480 4.567 -1.133 1.00 95.25 93 THR A CA 1
ATOM 653 C C . THR A 1 93 ? 7.407 4.874 -2.305 1.00 95.25 93 THR A C 1
ATOM 655 O O . THR A 1 93 ? 8.132 4.010 -2.795 1.00 95.25 93 THR A O 1
ATOM 658 N N . GLU A 1 94 ? 7.434 6.145 -2.704 1.00 90.62 94 GLU A N 1
ATOM 659 C CA . GLU A 1 94 ? 8.361 6.673 -3.705 1.00 90.62 94 GLU A CA 1
ATOM 660 C C . GLU A 1 94 ? 9.241 7.746 -3.054 1.00 90.62 94 GLU A C 1
ATOM 662 O O . GLU A 1 94 ? 8.900 8.933 -2.956 1.00 90.62 94 GLU A O 1
ATOM 667 N N . GLY A 1 95 ? 10.390 7.319 -2.529 1.00 87.69 95 GLY A N 1
ATOM 668 C CA . GLY A 1 95 ? 11.284 8.186 -1.766 1.00 87.69 95 GLY A CA 1
ATOM 669 C C . GLY A 1 95 ? 10.631 8.683 -0.473 1.00 87.69 95 GLY A C 1
ATOM 670 O O . GLY A 1 95 ? 10.574 7.958 0.513 1.00 87.69 95 GLY A O 1
A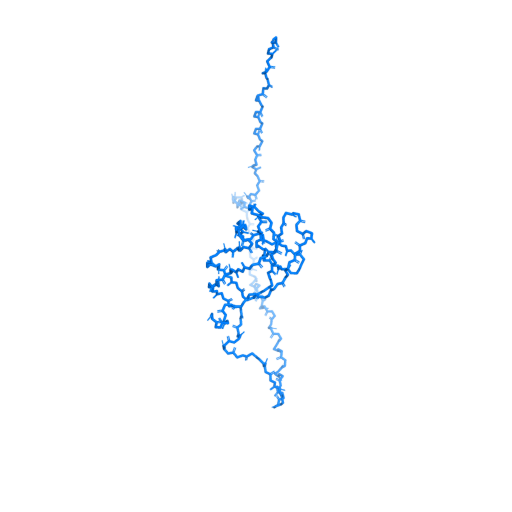TOM 671 N N . ARG A 1 96 ? 10.176 9.943 -0.456 1.00 89.38 96 ARG A N 1
ATOM 672 C CA . ARG A 1 96 ? 9.467 10.549 0.695 1.00 89.38 96 ARG A CA 1
ATOM 673 C C . ARG A 1 96 ? 7.955 10.635 0.494 1.00 89.38 96 ARG A C 1
ATOM 675 O O . ARG A 1 96 ? 7.255 11.068 1.408 1.00 89.38 96 ARG A O 1
ATOM 682 N N . ASN A 1 97 ? 7.470 10.273 -0.688 1.00 92.06 97 ASN A N 1
ATOM 683 C CA . ASN A 1 97 ? 6.057 10.325 -1.017 1.00 92.06 97 ASN A CA 1
ATOM 684 C C . ASN A 1 97 ? 5.386 9.017 -0.604 1.00 92.06 97 ASN A C 1
ATOM 686 O O . ASN A 1 97 ? 5.952 7.941 -0.786 1.00 92.06 97 ASN A O 1
ATOM 690 N N . LEU A 1 98 ? 4.179 9.139 -0.058 1.00 93.62 98 LEU A N 1
ATOM 691 C CA . LEU A 1 98 ? 3.319 8.016 0.288 1.00 93.62 98 LEU A CA 1
ATOM 692 C C . LEU A 1 98 ? 2.039 8.121 -0.532 1.00 93.62 98 LEU A C 1
ATOM 694 O O . LEU A 1 98 ? 1.320 9.119 -0.427 1.00 93.62 98 LEU A O 1
ATOM 698 N N . THR A 1 99 ? 1.739 7.077 -1.294 1.00 94.88 99 THR A N 1
ATOM 699 C CA . THR A 1 99 ? 0.494 6.958 -2.057 1.00 94.88 99 THR A CA 1
ATOM 700 C C . THR A 1 99 ? -0.374 5.910 -1.384 1.00 94.88 99 THR A C 1
ATOM 702 O O . THR A 1 99 ? 0.038 4.762 -1.249 1.00 94.88 99 THR A O 1
ATOM 705 N N . LEU A 1 100 ? -1.563 6.295 -0.912 1.00 95.31 100 LEU A N 1
ATOM 706 C CA . LEU A 1 100 ? -2.504 5.338 -0.328 1.00 95.31 100 LEU A CA 1
ATOM 707 C C . LEU A 1 100 ? -3.018 4.403 -1.425 1.00 95.31 100 LEU A C 1
ATOM 709 O O . LEU A 1 100 ? -3.607 4.875 -2.395 1.00 95.31 100 LEU A O 1
ATOM 713 N N . MET A 1 101 ? -2.826 3.100 -1.245 1.00 96.25 101 MET A N 1
ATOM 714 C CA . MET A 1 101 ? -3.292 2.083 -2.185 1.00 96.25 101 MET A CA 1
ATOM 715 C C . MET A 1 101 ? -4.629 1.491 -1.758 1.00 96.25 101 MET A C 1
ATOM 717 O O . MET A 1 101 ? -5.558 1.423 -2.556 1.00 96.25 101 MET A O 1
ATOM 721 N N . ASP A 1 102 ? -4.716 1.046 -0.503 1.00 97.00 102 ASP A N 1
ATOM 722 C CA . ASP A 1 102 ? -5.872 0.307 0.001 1.00 97.00 102 ASP A CA 1
ATOM 723 C C . ASP A 1 102 ? -5.954 0.355 1.537 1.00 97.00 102 ASP A C 1
ATOM 725 O O . ASP A 1 102 ? -5.041 0.835 2.221 1.00 97.00 102 ASP A O 1
ATOM 729 N N . SER A 1 103 ? -7.046 -0.161 2.098 1.00 96.50 103 SER A N 1
ATOM 730 C CA . SER A 1 103 ? -7.229 -0.330 3.535 1.00 96.50 103 SER A CA 1
ATOM 731 C C . SER A 1 103 ? -8.005 -1.600 3.876 1.00 96.50 103 SER A C 1
ATOM 733 O O . SER A 1 103 ? -8.940 -1.982 3.178 1.00 96.50 103 SER A O 1
ATOM 735 N N . THR A 1 104 ? -7.682 -2.207 5.013 1.00 97.69 104 THR A N 1
ATOM 736 C CA . THR A 1 104 ? -8.438 -3.335 5.567 1.00 97.69 104 THR A CA 1
ATOM 737 C C . THR A 1 104 ? -8.641 -3.164 7.067 1.00 97.69 104 THR A C 1
ATOM 739 O O . THR A 1 104 ? -8.016 -2.315 7.709 1.00 97.69 104 THR A O 1
ATOM 742 N N . LYS A 1 105 ? -9.533 -3.963 7.651 1.00 97.50 105 LYS A N 1
ATOM 743 C CA . LYS A 1 105 ? -9.775 -3.970 9.097 1.00 97.50 105 LYS A CA 1
ATOM 744 C C . LYS A 1 105 ? -9.147 -5.195 9.729 1.00 97.50 105 LYS A C 1
ATOM 746 O O . LYS A 1 105 ? -9.332 -6.311 9.251 1.00 97.50 105 LYS A O 1
ATOM 751 N N . VAL A 1 106 ? -8.492 -4.984 10.861 1.00 97.25 106 VAL A N 1
ATOM 752 C CA . VAL A 1 106 ? -8.002 -6.072 11.701 1.00 97.25 106 VAL A CA 1
ATOM 753 C C . VAL A 1 106 ? -9.188 -6.772 12.361 1.00 97.25 106 VAL A C 1
ATOM 755 O O . VAL A 1 106 ? -10.065 -6.121 12.940 1.00 97.25 106 VAL A O 1
ATOM 758 N N . GLN A 1 107 ? -9.208 -8.099 12.287 1.00 97.81 107 GLN A N 1
ATOM 759 C CA . GLN A 1 107 ? -10.151 -8.963 12.992 1.00 97.81 107 GLN A CA 1
ATOM 760 C C . GLN A 1 107 ? -9.407 -10.155 13.579 1.00 97.81 107 GLN A C 1
ATOM 762 O O . GLN A 1 107 ? -8.667 -10.836 12.877 1.00 97.81 107 GLN A O 1
ATOM 767 N N . ASN A 1 108 ? -9.600 -10.411 14.871 1.00 97.06 108 ASN A N 1
ATOM 768 C CA . ASN A 1 108 ? -8.895 -11.450 15.623 1.00 97.06 108 ASN A CA 1
ATOM 769 C C . ASN A 1 108 ? -7.373 -11.358 15.445 1.00 97.06 108 ASN A C 1
ATOM 771 O O . ASN A 1 108 ? -6.710 -12.365 15.212 1.00 97.06 108 ASN A O 1
ATOM 775 N N . GLN A 1 109 ? -6.837 -10.132 15.512 1.00 96.62 109 GLN A N 1
ATOM 776 C CA . GLN A 1 109 ? -5.421 -9.826 15.266 1.00 96.62 109 GLN A CA 1
ATOM 777 C C . GLN A 1 109 ? -4.906 -10.229 13.874 1.00 96.62 109 GLN A C 1
ATOM 779 O O . GLN A 1 109 ? -3.703 -10.200 13.642 1.00 96.62 109 GLN A O 1
ATOM 784 N N . ALA A 1 110 ? -5.781 -10.577 12.934 1.00 97.75 110 ALA A N 1
ATOM 785 C CA . ALA A 1 110 ? -5.434 -10.886 11.557 1.00 97.75 110 ALA A CA 1
ATOM 786 C C . ALA A 1 110 ? -5.910 -9.777 10.619 1.00 97.75 110 ALA A C 1
ATOM 788 O O . ALA A 1 110 ? -6.893 -9.084 10.893 1.00 97.75 110 ALA A O 1
ATOM 789 N N . PHE A 1 111 ? -5.213 -9.619 9.503 1.00 97.69 111 PHE A N 1
ATOM 790 C CA . PHE A 1 111 ? -5.599 -8.724 8.423 1.00 97.69 111 PHE A CA 1
ATOM 791 C C . PHE A 1 111 ? -5.400 -9.409 7.077 1.00 97.69 111 PHE A C 1
ATOM 793 O O . PHE A 1 111 ? -4.555 -10.295 6.924 1.00 97.69 111 PHE A O 1
ATOM 800 N N . ASP A 1 112 ? -6.174 -8.962 6.099 1.00 97.69 112 ASP A N 1
ATOM 801 C CA . ASP A 1 112 ? -6.131 -9.469 4.739 1.00 97.69 112 ASP A CA 1
ATOM 802 C C . ASP A 1 112 ? -6.530 -8.349 3.775 1.00 97.69 112 ASP A C 1
ATOM 804 O O . ASP A 1 112 ? -7.625 -7.790 3.885 1.00 97.69 112 ASP A O 1
ATOM 808 N N . PHE A 1 113 ? -5.616 -7.996 2.873 1.00 97.69 113 PHE A N 1
ATOM 809 C CA . PHE A 1 113 ? -5.850 -7.057 1.771 1.00 97.69 113 PHE A CA 1
ATOM 810 C C . PHE A 1 113 ? -6.280 -7.775 0.489 1.00 97.69 113 PHE A C 1
ATOM 812 O O . PHE A 1 113 ? -6.628 -7.149 -0.507 1.00 97.69 113 PHE A O 1
ATOM 819 N N . GLY A 1 114 ? -6.259 -9.105 0.478 1.00 96.38 114 GLY A N 1
ATOM 820 C CA . GLY A 1 114 ? -6.522 -9.858 -0.726 1.00 96.38 114 GLY A CA 1
ATOM 821 C C . GLY A 1 114 ? -5.357 -9.831 -1.715 1.00 96.38 114 GLY A C 1
ATOM 822 O O . GLY A 1 114 ? -4.188 -9.756 -1.344 1.00 96.38 114 GLY A O 1
ATOM 823 N N . GLN A 1 115 ? -5.697 -9.985 -2.992 1.00 95.44 115 GLN A N 1
ATOM 824 C CA . GLN A 1 115 ? -4.748 -9.910 -4.102 1.00 95.44 115 GLN A CA 1
ATOM 825 C C . GLN A 1 115 ? -4.588 -8.445 -4.514 1.00 95.44 115 GLN A C 1
ATOM 827 O O . GLN A 1 115 ? -5.501 -7.878 -5.117 1.00 95.44 115 GLN A O 1
ATOM 832 N N . VAL A 1 116 ? -3.438 -7.854 -4.207 1.00 95.75 116 VAL A N 1
ATOM 833 C CA . VAL A 1 116 ? -3.125 -6.455 -4.519 1.00 95.75 116 VAL A CA 1
ATOM 834 C C . VAL A 1 116 ? -2.257 -6.415 -5.768 1.00 95.75 116 VAL A C 1
ATOM 836 O O . VAL A 1 116 ? -1.322 -7.200 -5.896 1.00 95.75 116 VAL A O 1
ATOM 839 N N . GLU A 1 117 ? -2.575 -5.526 -6.706 1.00 95.44 117 GLU A N 1
ATOM 840 C CA . GLU A 1 117 ? -1.738 -5.289 -7.882 1.00 95.44 117 GLU A CA 1
ATOM 841 C C . GLU A 1 117 ? -0.619 -4.314 -7.537 1.00 95.44 117 GLU A C 1
ATOM 843 O O . GLU A 1 117 ? -0.873 -3.212 -7.054 1.00 95.44 117 GLU A O 1
ATOM 848 N N . VAL A 1 118 ? 0.615 -4.765 -7.724 1.00 95.56 118 VAL A N 1
ATOM 849 C CA . VAL A 1 118 ? 1.814 -4.122 -7.191 1.00 95.56 118 VAL A CA 1
ATOM 850 C C . VAL A 1 118 ? 2.909 -4.174 -8.239 1.00 95.56 118 VAL A C 1
ATOM 852 O O . VAL A 1 118 ? 2.948 -5.090 -9.065 1.00 95.56 118 VAL A O 1
ATOM 855 N N . HIS A 1 119 ? 3.824 -3.219 -8.183 1.00 94.56 119 HIS A N 1
ATOM 856 C CA . HIS A 1 119 ? 5.120 -3.350 -8.832 1.00 94.56 119 HIS A CA 1
ATOM 857 C C . HIS A 1 119 ? 6.208 -3.700 -7.814 1.00 94.56 119 HIS A C 1
ATOM 859 O O . HIS A 1 119 ? 5.972 -3.642 -6.600 1.00 94.56 119 HIS A O 1
ATOM 865 N N . ARG A 1 120 ? 7.402 -4.077 -8.278 1.00 92.94 120 ARG A N 1
ATOM 866 C CA . ARG A 1 120 ? 8.519 -4.356 -7.372 1.00 92.94 120 ARG A CA 1
ATOM 867 C C . ARG A 1 120 ? 8.972 -3.059 -6.709 1.00 92.94 120 ARG A C 1
ATOM 869 O O . ARG A 1 120 ? 9.587 -2.213 -7.349 1.00 92.94 120 ARG A O 1
ATOM 876 N N . GLY A 1 121 ? 8.728 -2.925 -5.413 1.00 94.06 121 GLY A N 1
ATOM 877 C CA . GLY A 1 121 ? 8.949 -1.650 -4.742 1.00 94.06 121 GLY A CA 1
ATOM 878 C C . GLY A 1 121 ? 8.834 -1.715 -3.230 1.00 94.06 121 GLY A C 1
ATOM 879 O O . GLY A 1 121 ? 8.693 -2.787 -2.637 1.00 94.06 121 GLY A O 1
ATOM 880 N N . PHE A 1 122 ? 8.917 -0.540 -2.614 1.00 96.00 122 PHE A N 1
ATOM 881 C CA . PHE A 1 122 ? 8.815 -0.357 -1.173 1.00 96.00 122 PHE A CA 1
ATOM 882 C C . PHE A 1 122 ? 7.400 0.068 -0.797 1.00 96.00 122 PHE A C 1
ATOM 884 O O . PHE A 1 122 ? 6.859 1.031 -1.341 1.00 96.00 122 PHE A O 1
ATOM 891 N N . TYR A 1 123 ? 6.835 -0.624 0.181 1.00 97.00 123 TYR A N 1
ATOM 892 C CA . TYR A 1 123 ? 5.482 -0.426 0.668 1.00 97.00 123 TYR A CA 1
ATOM 893 C C . TYR A 1 123 ? 5.483 -0.259 2.176 1.00 97.00 123 TYR A C 1
ATOM 895 O O . TYR A 1 123 ? 6.434 -0.623 2.872 1.00 97.00 123 TYR A O 1
ATOM 903 N N . GLN A 1 124 ? 4.398 0.304 2.684 1.00 96.25 124 GLN A N 1
ATOM 904 C CA . GLN A 1 124 ? 4.243 0.601 4.091 1.00 96.25 124 GLN A CA 1
ATOM 905 C C . GLN A 1 124 ? 2.848 0.216 4.570 1.00 96.25 124 GLN A C 1
ATOM 907 O O . GLN A 1 124 ? 1.847 0.669 4.021 1.00 96.25 124 GLN A O 1
ATOM 912 N N . LEU A 1 125 ? 2.789 -0.557 5.652 1.00 96.56 125 LEU A N 1
ATOM 913 C CA . LEU A 1 125 ? 1.581 -0.744 6.445 1.00 96.56 125 LEU A CA 1
ATOM 914 C C . LEU A 1 125 ? 1.596 0.230 7.613 1.00 96.56 125 LEU A C 1
ATOM 916 O O . LEU A 1 125 ? 2.605 0.378 8.305 1.00 96.56 125 LEU A O 1
ATOM 920 N N . ALA A 1 126 ? 0.468 0.881 7.849 1.00 95.44 126 ALA A N 1
ATOM 921 C CA . ALA A 1 126 ? 0.318 1.839 8.929 1.00 95.44 126 ALA A CA 1
ATOM 922 C C . ALA A 1 126 ? -1.105 1.828 9.485 1.00 95.44 126 ALA A C 1
ATOM 924 O O . ALA A 1 126 ? -2.072 1.581 8.768 1.00 95.44 126 ALA A O 1
ATOM 925 N N . THR A 1 127 ? -1.227 2.136 10.772 1.00 92.62 127 THR A N 1
ATOM 926 C CA . THR A 1 127 ? -2.506 2.518 11.384 1.00 92.62 127 THR A CA 1
ATOM 927 C C . THR A 1 127 ? -2.756 4.016 11.186 1.00 92.62 127 THR A C 1
ATOM 929 O O . THR A 1 127 ? -1.924 4.726 10.611 1.00 92.62 127 THR A O 1
ATOM 932 N N . ASP A 1 128 ? -3.866 4.526 11.723 1.00 85.88 128 ASP A N 1
ATOM 933 C CA . ASP A 1 128 ? -4.195 5.955 11.715 1.00 85.88 128 ASP A CA 1
ATOM 934 C C . ASP A 1 128 ? -2.989 6.852 12.063 1.00 85.88 128 ASP A C 1
ATOM 936 O O . ASP A 1 128 ? -2.211 6.579 12.984 1.00 85.88 128 ASP A O 1
ATOM 940 N N . ASN A 1 129 ? -2.852 7.958 11.325 1.00 77.62 129 ASN A N 1
ATOM 941 C CA . ASN A 1 129 ? -1.770 8.949 11.422 1.00 77.62 129 ASN A CA 1
ATOM 942 C C . ASN A 1 129 ? -0.358 8.466 11.041 1.00 77.62 129 ASN A C 1
ATOM 944 O O . ASN A 1 129 ? 0.584 9.241 11.206 1.00 77.62 129 ASN A O 1
ATOM 948 N N . ALA A 1 130 ? -0.184 7.224 10.570 1.00 76.50 130 ALA A N 1
ATOM 949 C CA . ALA A 1 130 ? 1.074 6.668 10.047 1.00 76.50 130 ALA A CA 1
ATOM 950 C C . ALA A 1 130 ? 2.326 6.805 10.942 1.00 76.50 130 ALA A C 1
ATOM 952 O O . ALA A 1 130 ? 3.452 6.592 10.485 1.00 76.50 130 ALA A O 1
ATOM 953 N N . LYS A 1 131 ? 2.142 7.122 12.232 1.00 80.50 131 LYS A N 1
ATOM 954 C CA . LYS A 1 131 ? 3.233 7.289 13.206 1.00 80.50 131 LYS A CA 1
ATOM 955 C C . LYS A 1 131 ? 3.923 5.968 13.517 1.00 80.50 131 LYS A C 1
ATOM 957 O O . LYS A 1 131 ? 5.141 5.926 13.615 1.00 80.50 131 LYS A O 1
ATOM 962 N N . ASN A 1 132 ? 3.125 4.913 13.660 1.00 85.38 132 ASN A N 1
ATOM 963 C CA . ASN A 1 132 ? 3.605 3.544 13.743 1.00 85.38 132 ASN A CA 1
ATOM 964 C C . ASN A 1 132 ? 3.398 2.914 12.375 1.00 85.38 132 ASN A C 1
ATOM 966 O O . ASN A 1 132 ? 2.263 2.806 11.903 1.00 85.38 132 ASN A O 1
ATOM 970 N N . ASN A 1 133 ? 4.499 2.537 11.740 1.00 92.38 133 ASN A N 1
ATOM 971 C CA . ASN A 1 133 ? 4.473 1.928 10.430 1.00 92.38 133 ASN A CA 1
ATOM 972 C C . ASN A 1 133 ? 5.466 0.768 10.335 1.00 92.38 133 ASN A C 1
ATOM 974 O O . ASN A 1 133 ? 6.404 0.658 11.125 1.00 92.38 133 ASN A O 1
ATOM 978 N N . CYS A 1 134 ? 5.202 -0.116 9.383 1.00 93.31 134 CYS A N 1
ATOM 979 C CA . CYS A 1 134 ? 6.060 -1.222 9.001 1.00 93.31 134 CYS A CA 1
ATOM 980 C C . CYS A 1 134 ? 6.323 -1.098 7.504 1.00 93.31 134 CYS A C 1
ATOM 982 O O . CYS A 1 134 ? 5.373 -1.089 6.721 1.00 93.31 134 CYS A O 1
ATOM 984 N N . GLN A 1 135 ? 7.591 -0.980 7.118 1.00 95.19 135 GLN A N 1
ATOM 985 C CA . GLN A 1 135 ? 8.004 -0.910 5.721 1.00 95.19 135 GLN A CA 1
ATOM 986 C C . GLN A 1 135 ? 8.521 -2.268 5.254 1.00 95.19 135 GLN A C 1
ATOM 988 O O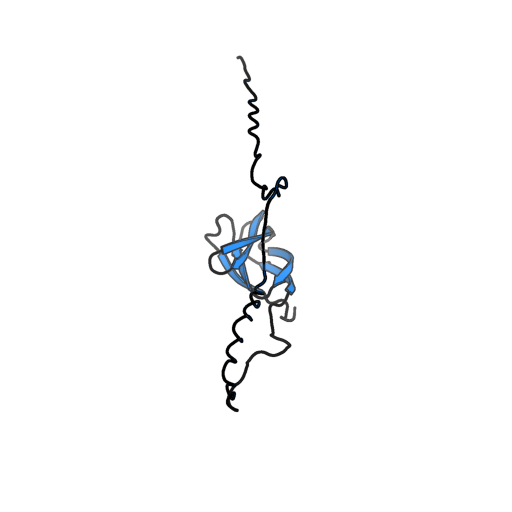 . GLN A 1 135 ? 9.218 -2.962 5.994 1.00 95.19 135 GLN A O 1
ATOM 993 N N . PHE A 1 136 ? 8.179 -2.645 4.029 1.00 95.12 136 PHE A N 1
ATOM 994 C CA . PHE A 1 136 ? 8.549 -3.926 3.434 1.00 95.12 136 PHE A CA 1
ATOM 995 C C . PHE A 1 136 ? 8.637 -3.800 1.915 1.00 95.12 136 PHE A C 1
ATOM 997 O O . PHE A 1 136 ? 8.127 -2.853 1.319 1.00 95.12 136 PHE A O 1
ATOM 1004 N N . VAL A 1 137 ? 9.313 -4.758 1.288 1.00 94.25 137 VAL A N 1
ATOM 1005 C CA . VAL A 1 137 ? 9.375 -4.863 -0.169 1.00 94.25 137 VAL A CA 1
ATOM 1006 C C . VAL A 1 137 ? 8.276 -5.815 -0.615 1.00 94.25 137 VAL A C 1
ATOM 1008 O O . VAL A 1 137 ? 8.141 -6.894 -0.042 1.00 94.25 137 VAL A O 1
ATOM 1011 N N . MET A 1 138 ? 7.504 -5.431 -1.630 1.00 94.38 138 MET A N 1
ATOM 1012 C CA . MET A 1 138 ? 6.705 -6.400 -2.378 1.00 94.38 138 MET A CA 1
ATOM 1013 C C . MET A 1 138 ? 7.353 -6.616 -3.729 1.00 94.38 138 MET A C 1
ATOM 1015 O O . MET A 1 138 ? 7.729 -5.661 -4.409 1.00 94.38 138 MET A O 1
ATOM 1019 N N . ASN A 1 139 ? 7.484 -7.883 -4.099 1.00 93.00 139 ASN A N 1
ATOM 1020 C CA . ASN A 1 139 ? 8.074 -8.301 -5.352 1.00 93.00 139 ASN A CA 1
ATOM 1021 C C . ASN A 1 139 ? 7.158 -9.345 -6.003 1.00 93.00 139 ASN A C 1
ATOM 1023 O O . ASN A 1 139 ? 7.081 -10.467 -5.506 1.00 93.00 139 ASN A O 1
ATOM 1027 N N . PRO A 1 140 ? 6.458 -9.008 -7.099 1.00 92.62 140 PRO A N 1
ATOM 1028 C CA . PRO A 1 140 ? 5.561 -9.953 -7.760 1.00 92.62 140 PRO A CA 1
ATOM 1029 C C . PRO A 1 140 ? 6.293 -11.139 -8.408 1.00 92.62 140 PRO A C 1
ATOM 1031 O O . PRO A 1 140 ? 5.651 -12.134 -8.730 1.00 92.62 140 PRO A O 1
ATOM 1034 N N . ASP A 1 141 ? 7.618 -11.058 -8.577 1.00 89.25 141 ASP A N 1
ATOM 1035 C CA . ASP A 1 141 ? 8.431 -12.165 -9.093 1.00 89.25 141 ASP A CA 1
ATOM 1036 C C . ASP A 1 141 ? 8.750 -13.224 -8.018 1.00 89.25 141 ASP A C 1
ATOM 1038 O O . ASP A 1 141 ? 9.316 -14.274 -8.336 1.00 89.25 141 ASP A O 1
ATOM 1042 N N . GLU A 1 142 ? 8.445 -12.960 -6.742 1.00 82.00 142 GLU A N 1
ATOM 1043 C CA . GLU A 1 142 ? 8.664 -13.940 -5.680 1.00 82.00 142 GLU A CA 1
ATOM 1044 C C . GLU A 1 142 ? 7.642 -15.083 -5.766 1.00 82.00 142 GLU A C 1
ATOM 1046 O O . GLU A 1 142 ? 6.446 -14.838 -5.964 1.00 82.00 142 GLU A O 1
ATOM 1051 N N . PRO A 1 143 ? 8.090 -16.345 -5.606 1.00 75.94 143 PRO A N 1
ATOM 1052 C CA . PRO A 1 143 ? 7.175 -17.468 -5.458 1.00 75.94 143 PRO A CA 1
ATOM 1053 C C . PRO A 1 143 ? 6.219 -17.218 -4.285 1.00 75.94 143 PRO A C 1
ATOM 1055 O O . PRO A 1 143 ? 6.663 -16.810 -3.213 1.00 75.94 143 PRO A O 1
ATOM 1058 N N . GLN A 1 144 ? 4.925 -17.462 -4.504 1.00 63.75 144 GLN A N 1
ATOM 1059 C CA . GLN A 1 144 ? 3.868 -17.324 -3.493 1.00 63.75 144 GLN A CA 1
ATOM 1060 C C . GLN A 1 144 ? 3.829 -18.518 -2.535 1.00 63.75 144 GLN A C 1
ATOM 1062 O O . GLN A 1 144 ? 4.058 -19.658 -3.005 1.00 63.75 144 GLN A O 1
#

Sequence (144 aa):
MKHPMIWTLCTAAALAVGCGNASEGTSSSATSKPATSTAKASAPAASQQPDVTVSAKWKDGVTDANRGDKTGKVRLQGTVPAANGTVLFLYETEGRNLTLMDSTKVQNQAFDFGQVEVHRGFYQLATDNAKNNCQFVMNPDEPQ

pLDDT: mean 76.12, std 23.05, range [30.33, 97.81]

Radius of gyration: 32.13 Å; chains: 1; bounding box: 73×65×78 Å

Foldseek 3Di:
DDDDDDDDDDDDDDDDDDDDPDDDDDDDDDDDDDDDDDDDDDDDDDDPDPDPPDDPPDDPVDDPLRPDKDKDWDWDKDFAPDDWQFKKWKWFDDPPDTDTQDIFTQDPRMTTPGTGIDIFGKMWIATPPRPDIDIDTDHRSDDD